Protein AF-A0A524QTH3-F1 (afdb_monomer_lite)

Sequence (98 aa):
TYHGNFTAYCDERNERRRLQLKHYLQQQEEIENIQDFIRRNLAGQKTKQ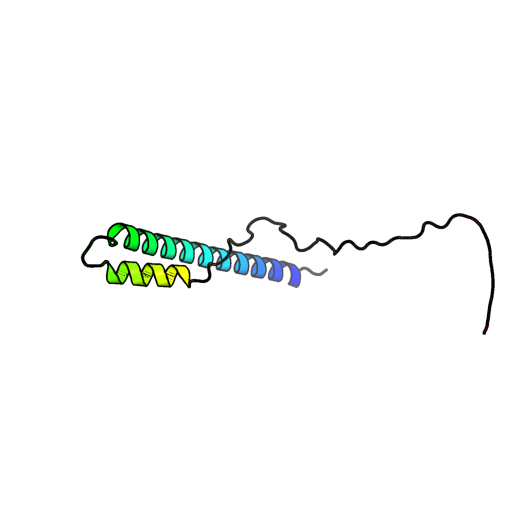AQSKRLALSKLERLGKPDIGGQARSDQPASITTRLPVDSQSGQSLVWLW

Foldseek 3Di:
DPDPPVVVVVVVVVVVLVVLQVVLVVVVVVLVVLVVVLVVPCPHPCVVVSVVSVVVVVPDDHRDNRDPDPDDDPDPPPPPPPPPPDDDDDDDDDDDDD

Radius of gyration: 28.6 Å; chains: 1; bounding box: 43×63×71 Å

pLDDT: mean 78.2, std 20.22, range [38.31, 98.06]

Secondary structure (DSSP, 8-state):
---HHHHHHHHHHHHHHHHHHHHHHHHHHHHHHHHHHHHHHTTSTTHHHHHHHHHHHHHPPPPPPP--SS-SSS------------------------

Structure (mmCIF, N/CA/C/O backbone):
data_AF-A0A524QTH3-F1
#
_entry.id   AF-A0A524QTH3-F1
#
loop_
_atom_site.group_PDB
_atom_site.id
_atom_site.type_symbol
_atom_site.label_atom_id
_atom_site.label_alt_id
_atom_site.label_comp_id
_atom_site.label_asym_id
_atom_site.label_entity_id
_atom_site.label_seq_id
_atom_site.pdbx_PDB_ins_code
_atom_site.Cartn_x
_atom_site.Cartn_y
_atom_site.Cartn_z
_atom_site.occupancy
_atom_site.B_iso_or_equiv
_atom_site.auth_seq_id
_atom_site.auth_comp_id
_atom_site.auth_asym_id
_atom_site.auth_atom_id
_atom_site.pdbx_PDB_model_num
ATOM 1 N N . THR A 1 1 ? 27.665 -0.647 -38.107 1.00 49.50 1 THR A N 1
ATOM 2 C CA . THR A 1 1 ? 26.339 -1.222 -37.792 1.00 49.50 1 THR A CA 1
ATOM 3 C C . THR A 1 1 ? 26.210 -1.326 -36.283 1.00 49.50 1 THR A C 1
ATOM 5 O O . THR A 1 1 ? 26.960 -2.074 -35.673 1.00 49.50 1 THR A O 1
ATOM 8 N N . TYR A 1 2 ? 25.359 -0.511 -35.656 1.00 51.59 2 TYR A N 1
ATOM 9 C CA . TYR A 1 2 ? 25.174 -0.479 -34.197 1.00 51.59 2 TYR A CA 1
ATOM 10 C C . TYR A 1 2 ? 24.152 -1.550 -33.781 1.00 51.59 2 TYR A C 1
ATOM 12 O O . TYR A 1 2 ? 22.966 -1.261 -33.686 1.00 51.59 2 TYR A O 1
ATOM 20 N N . HIS A 1 3 ? 24.577 -2.803 -33.603 1.00 58.72 3 HIS A N 1
ATOM 21 C CA . HIS A 1 3 ? 23.661 -3.902 -33.239 1.00 58.72 3 HIS A CA 1
ATOM 22 C C . HIS A 1 3 ? 23.756 -4.347 -31.769 1.00 58.72 3 HIS A C 1
ATOM 24 O O . HIS A 1 3 ? 22.807 -4.931 -31.266 1.00 58.72 3 HIS A O 1
ATOM 30 N N . GLY A 1 4 ? 24.849 -4.040 -31.057 1.00 65.25 4 GLY A N 1
ATOM 31 C CA . GLY A 1 4 ? 25.054 -4.519 -29.679 1.00 65.25 4 GLY A CA 1
ATOM 32 C C . GLY A 1 4 ? 24.470 -3.630 -28.574 1.00 65.25 4 GLY A C 1
ATOM 33 O O . GLY A 1 4 ? 23.964 -4.138 -27.583 1.00 65.25 4 GLY A O 1
ATOM 34 N N . ASN A 1 5 ? 24.513 -2.302 -28.731 1.00 67.62 5 ASN A N 1
ATOM 35 C CA . ASN A 1 5 ? 24.107 -1.384 -27.655 1.00 67.62 5 ASN A CA 1
ATOM 36 C C . ASN A 1 5 ? 22.587 -1.140 -27.611 1.00 67.62 5 ASN A C 1
ATOM 38 O O . ASN A 1 5 ? 22.007 -0.910 -26.555 1.00 67.62 5 ASN A O 1
ATOM 42 N N . PHE A 1 6 ? 21.924 -1.193 -28.769 1.00 76.00 6 PHE A N 1
ATOM 43 C CA . PHE A 1 6 ? 20.494 -0.899 -28.867 1.00 76.00 6 PHE A CA 1
ATOM 44 C C . PHE A 1 6 ? 19.615 -2.028 -28.311 1.00 76.00 6 PHE A C 1
ATOM 46 O O . PHE A 1 6 ? 18.609 -1.759 -27.656 1.00 76.00 6 PHE A O 1
ATOM 53 N N . THR A 1 7 ? 20.003 -3.284 -28.534 1.00 83.06 7 THR A N 1
ATOM 54 C CA . THR A 1 7 ? 19.300 -4.466 -28.012 1.00 83.06 7 THR A CA 1
ATOM 55 C C . THR A 1 7 ? 19.402 -4.538 -26.491 1.00 83.06 7 THR A C 1
ATOM 57 O O . THR A 1 7 ? 18.373 -4.591 -25.824 1.00 83.06 7 THR A O 1
ATOM 60 N N . ALA A 1 8 ? 20.610 -4.390 -25.938 1.00 83.69 8 ALA A N 1
ATOM 61 C CA . ALA A 1 8 ? 20.834 -4.344 -24.492 1.00 83.69 8 ALA A CA 1
ATOM 62 C C . ALA A 1 8 ? 20.024 -3.228 -23.805 1.00 83.69 8 ALA A C 1
ATOM 64 O O . ALA A 1 8 ? 19.399 -3.453 -22.770 1.00 83.69 8 ALA A O 1
ATOM 65 N N . TYR A 1 9 ? 19.963 -2.039 -24.416 1.00 84.38 9 TYR A N 1
ATOM 66 C CA . TYR A 1 9 ? 19.129 -0.940 -23.927 1.00 84.38 9 TYR A CA 1
ATOM 67 C C . TYR A 1 9 ? 17.631 -1.292 -23.919 1.00 84.38 9 TYR A C 1
ATOM 69 O O . TYR A 1 9 ? 16.907 -0.951 -22.979 1.00 84.38 9 TYR A O 1
ATOM 77 N N . CYS A 1 10 ? 17.146 -1.970 -24.962 1.00 87.44 10 CYS A N 1
ATOM 78 C CA . CYS A 1 10 ? 15.751 -2.396 -25.046 1.00 87.44 10 CYS A CA 1
ATOM 79 C C . CYS A 1 10 ? 15.404 -3.411 -23.947 1.00 87.44 10 CYS A C 1
ATOM 81 O O . CYS A 1 10 ? 14.351 -3.280 -23.316 1.00 87.44 10 CYS A O 1
ATOM 83 N N . ASP A 1 11 ? 16.300 -4.358 -23.675 1.00 88.00 11 ASP A N 1
ATOM 84 C CA . ASP A 1 11 ? 16.132 -5.357 -22.619 1.00 88.00 11 ASP A CA 1
ATOM 85 C C . ASP A 1 11 ? 16.124 -4.715 -21.227 1.00 88.00 11 ASP A C 1
ATOM 87 O O . ASP A 1 11 ? 15.204 -4.956 -20.441 1.00 88.00 11 ASP A O 1
ATOM 91 N N . GLU A 1 12 ? 17.065 -3.811 -20.941 1.00 89.00 12 GLU A N 1
ATOM 92 C CA . GLU A 1 12 ? 17.104 -3.075 -19.671 1.00 89.00 12 GLU A CA 1
ATOM 93 C C . GLU A 1 12 ? 15.831 -2.237 -19.465 1.00 89.00 12 GLU A C 1
ATOM 95 O O . GLU A 1 12 ? 15.243 -2.206 -18.378 1.00 89.00 12 GLU A O 1
ATOM 100 N N . ARG A 1 13 ? 15.347 -1.578 -20.526 1.00 87.88 13 ARG A N 1
ATOM 101 C CA . ARG A 1 13 ? 14.105 -0.798 -20.482 1.00 87.88 13 ARG A CA 1
ATOM 102 C C . ARG A 1 13 ? 12.894 -1.686 -20.194 1.00 87.88 13 ARG A C 1
ATOM 104 O O . ARG A 1 13 ? 12.012 -1.278 -19.434 1.00 87.88 13 ARG A O 1
ATOM 111 N N . ASN A 1 14 ? 12.831 -2.873 -20.794 1.00 89.38 14 ASN A N 1
ATOM 112 C CA . ASN A 1 14 ? 11.760 -3.837 -20.551 1.00 89.38 14 ASN A CA 1
ATOM 113 C C . ASN A 1 14 ? 11.790 -4.348 -19.106 1.00 89.38 14 ASN A C 1
ATOM 115 O O . ASN A 1 14 ? 10.748 -4.370 -18.448 1.00 89.38 14 ASN A O 1
ATOM 119 N N . GLU A 1 15 ? 12.974 -4.671 -18.588 1.00 91.19 15 GLU A N 1
ATOM 120 C CA . GLU A 1 15 ? 13.149 -5.116 -17.206 1.00 91.19 15 GLU A CA 1
ATOM 121 C C . GLU A 1 15 ? 12.741 -4.027 -16.208 1.00 91.19 15 GLU A C 1
ATOM 123 O O . GLU A 1 15 ? 11.979 -4.283 -15.273 1.00 91.19 15 GLU A O 1
ATOM 128 N N . ARG A 1 16 ? 13.134 -2.773 -16.458 1.00 91.12 16 ARG A N 1
ATOM 129 C CA . ARG A 1 16 ? 12.717 -1.630 -15.636 1.00 91.12 16 ARG A CA 1
ATOM 130 C C . ARG A 1 16 ? 11.195 -1.483 -15.593 1.00 91.12 16 ARG A C 1
ATOM 132 O O . ARG A 1 16 ? 10.635 -1.313 -14.511 1.00 91.12 16 ARG A O 1
ATOM 139 N N . ARG A 1 17 ? 10.514 -1.592 -16.742 1.00 90.12 17 ARG A N 1
ATOM 140 C CA . ARG A 1 17 ? 9.039 -1.549 -16.799 1.00 90.12 17 ARG A CA 1
ATOM 141 C C . ARG A 1 17 ? 8.409 -2.709 -16.031 1.00 90.12 17 ARG A C 1
ATOM 143 O O . ARG A 1 17 ? 7.440 -2.503 -15.301 1.00 90.12 17 ARG A O 1
ATOM 150 N N . ARG A 1 18 ? 8.968 -3.915 -16.155 1.00 90.81 18 ARG A N 1
ATOM 151 C CA . ARG A 1 18 ? 8.493 -5.108 -15.442 1.00 90.81 18 ARG A CA 1
ATOM 152 C C . ARG A 1 18 ? 8.586 -4.930 -13.927 1.00 90.81 18 ARG A C 1
ATOM 154 O O . AR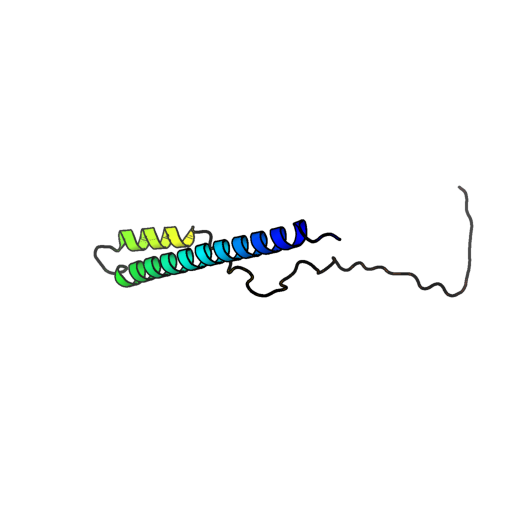G A 1 18 ? 7.622 -5.220 -13.219 1.00 90.81 18 ARG A O 1
ATOM 161 N N . LEU A 1 19 ? 9.713 -4.420 -13.433 1.00 93.31 19 LEU A N 1
ATOM 162 C CA . LEU A 1 19 ? 9.911 -4.147 -12.009 1.00 93.31 19 LEU A CA 1
ATOM 163 C C . LEU A 1 19 ? 8.954 -3.064 -11.503 1.00 93.31 19 LEU A C 1
ATOM 165 O O . LEU A 1 19 ? 8.303 -3.261 -10.480 1.00 93.31 19 LEU A O 1
ATOM 169 N N . GLN A 1 20 ? 8.797 -1.962 -12.241 1.00 92.62 20 GLN A N 1
ATOM 170 C CA . GLN A 1 20 ? 7.841 -0.903 -11.895 1.00 92.62 20 GLN A CA 1
ATOM 171 C C . GLN A 1 20 ? 6.407 -1.436 -11.792 1.00 92.62 20 GLN A C 1
ATOM 173 O O . GLN A 1 20 ? 5.707 -1.136 -10.826 1.00 92.62 20 GLN A O 1
ATOM 178 N N . LEU A 1 21 ? 5.984 -2.277 -12.741 1.00 92.31 21 LEU A N 1
ATOM 179 C CA . LEU A 1 21 ? 4.672 -2.921 -12.705 1.00 92.31 21 LEU A CA 1
ATOM 180 C C . LEU A 1 21 ? 4.516 -3.853 -11.511 1.00 92.31 21 LEU A C 1
ATOM 182 O O . LEU A 1 21 ? 3.490 -3.805 -10.838 1.00 92.31 21 LEU A O 1
ATOM 186 N N . LYS A 1 22 ? 5.538 -4.654 -11.209 1.00 94.25 22 LYS A N 1
ATOM 187 C CA . LYS A 1 22 ? 5.527 -5.527 -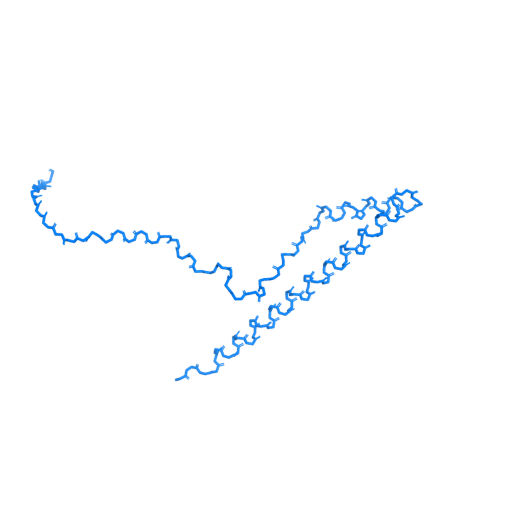10.036 1.00 94.25 22 LYS A CA 1
ATOM 188 C C . LYS A 1 22 ? 5.335 -4.722 -8.748 1.00 94.25 22 LYS A C 1
ATOM 190 O O . LYS A 1 22 ? 4.451 -5.051 -7.964 1.00 94.25 22 LYS A O 1
ATOM 195 N N . HIS A 1 23 ? 6.114 -3.661 -8.549 1.00 94.12 23 HIS A N 1
ATOM 196 C CA . HIS A 1 23 ? 6.007 -2.814 -7.359 1.00 94.12 23 HIS A CA 1
ATOM 197 C C . HIS A 1 23 ? 4.655 -2.107 -7.266 1.00 94.12 23 HIS A C 1
ATOM 199 O O . HIS A 1 23 ? 4.071 -2.047 -6.186 1.00 94.12 23 HIS A O 1
ATOM 205 N N . TYR A 1 24 ? 4.131 -1.621 -8.394 1.00 95.25 24 TYR A N 1
ATOM 206 C CA . TYR A 1 24 ? 2.802 -1.024 -8.450 1.00 95.25 24 TYR A CA 1
ATOM 207 C C . TYR A 1 24 ? 1.718 -2.014 -8.004 1.00 95.25 24 TYR A C 1
ATOM 209 O O . TYR A 1 24 ? 0.931 -1.693 -7.118 1.00 95.25 24 TYR A O 1
ATOM 217 N N . LEU A 1 25 ? 1.700 -3.225 -8.572 1.00 95.06 25 LEU A N 1
ATOM 218 C CA . LEU A 1 25 ? 0.703 -4.247 -8.237 1.00 95.06 25 LEU A CA 1
ATOM 219 C C . LEU A 1 25 ? 0.782 -4.664 -6.766 1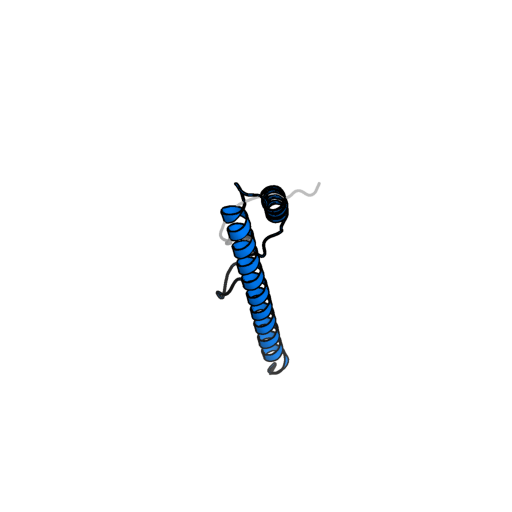.00 95.06 25 LEU A C 1
ATOM 221 O O . LEU A 1 25 ? -0.243 -4.711 -6.094 1.00 95.06 25 LEU A O 1
ATOM 225 N N . GLN A 1 26 ? 1.994 -4.880 -6.250 1.00 96.62 26 GLN A N 1
ATOM 226 C CA . GLN A 1 26 ? 2.212 -5.191 -4.835 1.00 96.62 26 GLN A CA 1
ATOM 227 C C . GLN A 1 26 ? 1.687 -4.082 -3.918 1.00 96.62 26 GLN A C 1
ATOM 229 O O . GLN A 1 26 ? 1.066 -4.359 -2.894 1.00 96.62 26 GLN A O 1
ATOM 234 N N . GLN A 1 27 ? 1.910 -2.817 -4.284 1.00 96.69 27 GLN A N 1
ATOM 235 C CA . GLN A 1 27 ? 1.399 -1.701 -3.497 1.00 96.69 27 GLN A CA 1
ATOM 236 C C . GLN A 1 27 ? -0.135 -1.642 -3.533 1.00 96.69 27 GLN A C 1
ATOM 238 O O . GLN A 1 27 ? -0.746 -1.367 -2.503 1.00 96.69 27 GLN A O 1
ATOM 243 N N . GLN A 1 28 ? -0.766 -1.900 -4.684 1.00 96.62 28 GLN A N 1
ATOM 244 C CA . GLN A 1 28 ? -2.230 -1.928 -4.785 1.00 96.62 28 GLN A CA 1
ATOM 245 C C . GLN A 1 28 ? -2.841 -3.030 -3.914 1.00 96.62 28 GLN A C 1
ATOM 247 O O . GLN A 1 28 ? -3.774 -2.747 -3.166 1.00 96.62 28 GLN A O 1
ATOM 252 N N . GLU A 1 29 ? -2.279 -4.239 -3.956 1.00 97.62 29 GLU A N 1
ATOM 253 C CA . GLU A 1 29 ? -2.727 -5.369 -3.134 1.00 97.62 29 GLU A CA 1
ATOM 254 C C . GLU A 1 29 ? -2.621 -5.053 -1.634 1.00 97.62 29 GLU A C 1
ATOM 256 O O . GLU A 1 29 ? -3.570 -5.255 -0.876 1.00 97.62 29 GLU A O 1
ATOM 261 N N . GLU A 1 30 ? -1.501 -4.476 -1.189 1.00 96.94 30 GLU A N 1
ATOM 262 C CA . GLU A 1 30 ? -1.337 -4.083 0.214 1.00 96.94 30 GLU A CA 1
ATOM 263 C C . GLU A 1 30 ? -2.335 -2.990 0.623 1.00 96.94 30 GLU A C 1
ATOM 265 O O . GLU A 1 30 ? -2.935 -3.048 1.700 1.00 96.94 30 GLU A O 1
ATOM 270 N N . ILE A 1 31 ? -2.561 -1.998 -0.244 1.00 97.00 31 ILE A N 1
ATOM 271 C CA . ILE A 1 31 ? -3.560 -0.953 0.001 1.00 97.00 31 ILE A CA 1
ATOM 272 C C . ILE A 1 31 ? -4.953 -1.573 0.152 1.00 97.00 31 ILE A C 1
ATOM 274 O O . ILE A 1 31 ? -5.674 -1.198 1.079 1.00 97.00 31 ILE A O 1
ATOM 278 N N . GLU A 1 32 ? -5.332 -2.505 -0.720 1.00 97.69 32 GLU A N 1
ATOM 279 C CA . GLU A 1 32 ? -6.621 -3.199 -0.670 1.00 97.69 32 GLU A CA 1
ATOM 280 C C . GLU A 1 32 ? -6.774 -4.005 0.627 1.00 97.69 32 GLU A C 1
ATOM 282 O O . GLU A 1 32 ? -7.747 -3.819 1.362 1.00 97.69 32 GLU A O 1
ATOM 287 N N . ASN A 1 33 ? -5.758 -4.787 0.997 1.00 97.88 33 ASN A N 1
ATOM 288 C CA . ASN A 1 33 ? -5.734 -5.545 2.249 1.00 97.88 33 ASN A CA 1
ATOM 289 C C . ASN A 1 33 ? -5.909 -4.642 3.480 1.00 97.88 33 ASN A C 1
ATOM 291 O O . ASN A 1 33 ? -6.677 -4.952 4.402 1.00 97.88 33 ASN A O 1
ATOM 295 N N . ILE A 1 34 ? -5.227 -3.492 3.501 1.00 97.75 34 ILE A N 1
ATOM 296 C CA . ILE A 1 34 ? -5.363 -2.507 4.575 1.00 97.75 34 ILE A CA 1
ATOM 297 C C . ILE A 1 34 ? -6.769 -1.895 4.579 1.00 97.75 34 ILE A C 1
ATOM 299 O O . ILE A 1 34 ? -7.365 -1.755 5.651 1.00 97.75 34 ILE A O 1
ATOM 303 N N . GLN A 1 35 ? -7.322 -1.535 3.420 1.00 97.25 35 GLN A N 1
ATOM 304 C CA . GLN A 1 35 ? -8.677 -0.985 3.317 1.00 97.25 35 GLN A CA 1
ATOM 305 C C . GLN A 1 35 ? -9.727 -1.979 3.812 1.00 97.25 35 GLN A C 1
ATOM 307 O O . GLN A 1 35 ? -10.620 -1.605 4.577 1.00 97.25 35 GLN A O 1
ATOM 312 N N . ASP A 1 36 ? -9.588 -3.250 3.456 1.00 98.06 36 ASP A N 1
ATOM 313 C CA . ASP A 1 36 ? -10.469 -4.311 3.919 1.00 98.06 36 ASP A CA 1
ATOM 314 C C . ASP A 1 36 ? -10.348 -4.545 5.422 1.00 98.06 36 ASP A C 1
ATOM 316 O O . ASP A 1 36 ? -11.352 -4.789 6.100 1.00 98.06 36 ASP A O 1
ATOM 320 N N . PHE A 1 37 ? -9.135 -4.456 5.971 1.00 97.62 37 PHE A N 1
ATOM 321 C CA . PHE A 1 37 ? -8.939 -4.488 7.415 1.00 97.62 37 PHE A CA 1
ATOM 322 C C . PHE A 1 37 ? -9.668 -3.321 8.086 1.00 97.62 37 PHE A C 1
ATOM 324 O O . PHE A 1 37 ? -10.369 -3.528 9.076 1.00 97.62 37 PHE A O 1
ATOM 331 N N . ILE A 1 38 ? -9.542 -2.106 7.549 1.00 96.94 38 ILE A N 1
ATOM 332 C CA . ILE A 1 38 ? -10.214 -0.916 8.079 1.00 96.94 38 ILE A CA 1
ATOM 333 C C . ILE A 1 38 ? -11.733 -1.108 8.051 1.00 96.94 38 ILE A C 1
ATOM 335 O O . ILE A 1 38 ? -12.378 -0.935 9.084 1.00 96.94 38 ILE A O 1
ATOM 339 N N . ARG A 1 39 ? -12.294 -1.534 6.910 1.00 96.69 39 ARG A N 1
ATOM 340 C CA . ARG A 1 39 ? -13.739 -1.756 6.724 1.00 96.69 39 ARG A CA 1
ATOM 341 C C . ARG A 1 39 ? -14.296 -2.743 7.748 1.00 96.69 39 ARG A C 1
ATOM 343 O O . ARG A 1 39 ? -15.320 -2.472 8.364 1.00 96.69 39 ARG A O 1
ATOM 350 N N . ARG A 1 40 ? -13.587 -3.854 7.975 1.00 96.31 40 ARG A N 1
ATOM 351 C CA . ARG A 1 40 ? -13.993 -4.910 8.917 1.00 96.31 40 ARG A CA 1
ATOM 352 C C . ARG A 1 40 ? -13.865 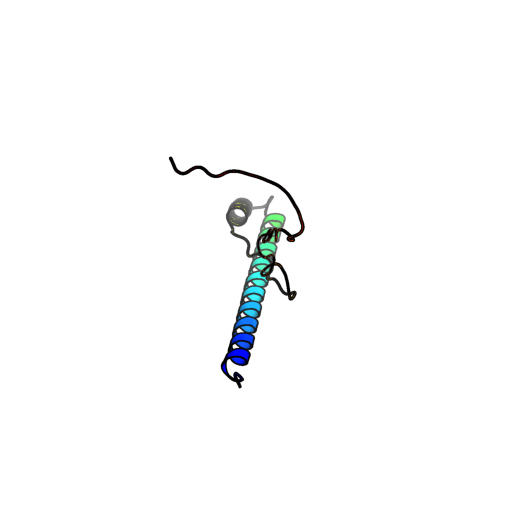-4.509 10.389 1.00 96.31 40 ARG A C 1
ATOM 354 O O . ARG A 1 40 ? -14.584 -5.045 11.223 1.00 96.31 40 ARG A O 1
ATOM 361 N N . ASN A 1 41 ? -12.947 -3.602 10.728 1.00 96.44 41 ASN A N 1
ATOM 362 C CA . ASN A 1 41 ? -12.553 -3.344 12.119 1.00 96.44 41 ASN A CA 1
ATOM 363 C C . ASN A 1 41 ? -12.908 -1.939 12.636 1.00 96.44 41 ASN A C 1
ATOM 365 O O . ASN A 1 41 ? -12.544 -1.608 13.763 1.00 96.44 41 ASN A O 1
ATOM 369 N N . LEU A 1 42 ? -13.612 -1.121 11.849 1.00 91.44 42 LEU A N 1
ATOM 370 C CA . LEU A 1 42 ? -13.998 0.254 12.199 1.00 91.44 42 LEU A CA 1
ATOM 371 C C . LEU A 1 42 ? -14.971 0.366 13.386 1.00 91.44 42 LEU A C 1
ATOM 373 O O . LEU A 1 42 ? -14.980 1.399 14.045 1.00 91.44 42 LEU A O 1
ATOM 377 N N . ALA A 1 43 ? -15.768 -0.673 13.649 1.00 91.88 43 ALA A N 1
ATOM 378 C CA . ALA A 1 43 ? -16.764 -0.714 14.728 1.00 91.88 43 ALA A CA 1
ATOM 379 C C . ALA A 1 43 ? -16.497 -1.847 15.740 1.00 91.88 43 ALA A C 1
ATOM 381 O O . ALA A 1 43 ? -17.414 -2.347 16.384 1.00 91.88 43 ALA A O 1
ATOM 382 N N . GLY A 1 44 ? -15.242 -2.297 15.851 1.00 92.50 44 GLY A N 1
ATOM 383 C CA . GLY A 1 44 ? -14.863 -3.434 16.695 1.00 92.50 44 GLY A CA 1
ATOM 384 C C . GLY A 1 44 ? -13.732 -3.122 17.671 1.00 92.50 44 GLY A C 1
ATOM 385 O O . GLY A 1 44 ? -13.254 -1.994 17.785 1.00 92.50 44 GLY A O 1
ATOM 386 N N . GLN A 1 45 ? -13.216 -4.156 18.334 1.00 95.44 45 GLN A N 1
ATOM 387 C CA . GLN A 1 45 ? -12.120 -3.996 19.300 1.00 95.44 45 GLN A CA 1
ATOM 388 C C . GLN A 1 45 ? -10.828 -3.445 18.675 1.00 95.44 45 GLN A C 1
ATOM 390 O O . GLN A 1 45 ? -10.020 -2.800 19.339 1.00 95.44 45 GLN A O 1
ATOM 395 N N . LYS A 1 46 ? -10.642 -3.640 17.364 1.00 97.19 46 LYS A N 1
ATOM 396 C CA . LYS A 1 46 ? -9.470 -3.168 16.613 1.00 97.19 46 LYS A CA 1
ATOM 397 C C . LYS A 1 46 ? -9.655 -1.774 15.988 1.00 97.19 46 LYS A C 1
ATOM 399 O O . LYS A 1 46 ? -8.857 -1.387 15.135 1.00 97.19 46 LYS A O 1
ATOM 404 N N . THR A 1 47 ? -10.631 -0.983 16.446 1.00 97.38 47 THR A N 1
ATOM 405 C CA . THR A 1 47 ? -10.929 0.359 15.900 1.00 97.38 47 THR A CA 1
ATOM 406 C C . THR A 1 47 ? -9.716 1.293 15.915 1.00 97.38 47 THR A C 1
ATOM 408 O O . THR A 1 47 ? -9.427 1.939 14.910 1.00 97.38 47 THR A O 1
ATOM 411 N N . LYS A 1 48 ? -8.930 1.319 17.003 1.00 97.38 48 LYS A N 1
ATOM 412 C CA . LYS A 1 48 ? -7.707 2.146 17.081 1.00 97.38 48 LYS A CA 1
ATOM 413 C C . LYS A 1 48 ? -6.677 1.768 16.006 1.00 97.38 48 LYS A C 1
ATOM 415 O O . LYS A 1 48 ? -6.068 2.643 15.394 1.00 97.38 48 LYS A O 1
ATOM 420 N N . GLN A 1 49 ? -6.519 0.471 15.729 1.00 97.50 49 GLN A N 1
ATOM 421 C CA . GLN A 1 49 ? -5.618 -0.008 14.675 1.00 97.50 49 GLN A CA 1
ATOM 422 C C . GLN A 1 49 ? -6.144 0.362 13.284 1.00 97.50 49 GLN A C 1
ATOM 424 O O . GLN A 1 49 ? -5.371 0.805 12.439 1.00 97.50 49 GLN A O 1
ATOM 429 N N . ALA A 1 50 ? -7.454 0.235 13.051 1.00 97.44 50 ALA A N 1
ATOM 430 C CA . ALA A 1 50 ? -8.084 0.658 11.801 1.00 97.44 50 ALA A CA 1
ATOM 431 C C . ALA A 1 50 ? -7.906 2.169 11.556 1.00 97.44 50 ALA A C 1
ATOM 433 O O . ALA A 1 50 ? -7.537 2.580 10.459 1.00 97.44 50 ALA A O 1
ATOM 434 N N . GLN A 1 51 ? -8.082 3.003 12.584 1.00 96.81 51 GLN A N 1
ATOM 435 C CA . GLN A 1 51 ? -7.851 4.448 12.489 1.00 96.81 51 GLN A CA 1
ATOM 436 C C . GLN A 1 51 ? -6.383 4.787 12.190 1.00 96.81 51 GLN A C 1
ATOM 438 O O . GLN A 1 51 ? -6.118 5.616 11.319 1.00 96.81 51 GLN A O 1
ATOM 443 N N . SER A 1 52 ? -5.434 4.119 12.855 1.00 97.94 52 SER A N 1
ATOM 444 C CA . SER A 1 52 ? -3.998 4.279 12.582 1.00 97.94 52 SER A CA 1
ATOM 445 C C . SER A 1 52 ? -3.647 3.895 11.141 1.00 97.94 52 SER A C 1
ATOM 447 O O . SER A 1 52 ? -3.004 4.669 10.433 1.00 97.94 52 SER A O 1
ATOM 449 N N . LYS A 1 53 ? -4.150 2.754 10.656 1.00 97.50 53 LYS A N 1
ATOM 450 C CA . LYS A 1 53 ? -3.976 2.315 9.265 1.00 97.50 53 LYS A CA 1
ATOM 451 C C . LYS A 1 53 ? -4.599 3.286 8.259 1.00 97.50 53 LYS A C 1
ATOM 453 O O . LYS A 1 53 ? -3.994 3.561 7.228 1.00 97.50 53 LYS A O 1
ATOM 458 N N . ARG A 1 54 ? -5.764 3.866 8.571 1.00 97.06 54 ARG A N 1
ATOM 459 C CA . ARG A 1 54 ? -6.392 4.909 7.743 1.00 97.06 54 ARG A CA 1
ATOM 460 C C . ARG A 1 54 ? -5.493 6.143 7.616 1.00 97.06 54 ARG A C 1
ATOM 462 O O . ARG A 1 54 ? -5.356 6.676 6.521 1.00 97.06 54 ARG A O 1
ATOM 469 N N . LEU A 1 55 ? -4.854 6.559 8.712 1.00 97.12 55 LEU A N 1
ATOM 470 C CA . LEU A 1 55 ? -3.886 7.660 8.705 1.00 97.12 55 LEU A CA 1
ATOM 471 C C . LEU A 1 55 ? -2.598 7.297 7.949 1.00 97.12 55 LEU A C 1
ATOM 473 O O . LEU A 1 55 ? -2.016 8.147 7.282 1.00 97.12 55 LEU A O 1
ATOM 477 N N . ALA A 1 56 ? -2.146 6.046 8.032 1.00 96.19 56 ALA A N 1
ATOM 478 C CA . ALA A 1 56 ? -1.010 5.578 7.242 1.00 96.19 56 ALA A CA 1
ATOM 479 C C . ALA A 1 56 ? -1.316 5.659 5.735 1.00 96.19 56 ALA A C 1
ATOM 481 O O . ALA A 1 56 ? -0.521 6.217 4.985 1.00 96.19 56 ALA A O 1
ATOM 482 N N . LEU A 1 57 ? -2.505 5.214 5.302 1.00 96.00 57 LEU A N 1
ATOM 483 C CA . LEU A 1 57 ? -2.938 5.311 3.902 1.00 96.00 57 LEU A CA 1
ATOM 484 C C . LEU A 1 57 ? -3.081 6.753 3.400 1.00 96.00 57 LEU A C 1
ATOM 486 O O . LEU A 1 57 ? -2.863 6.992 2.215 1.00 96.00 57 LEU A O 1
ATOM 490 N N . SER A 1 58 ? -3.447 7.709 4.261 1.00 94.25 58 SER A N 1
ATOM 491 C CA . SER A 1 58 ? -3.539 9.120 3.858 1.00 94.25 58 SER A CA 1
ATOM 492 C C . SER A 1 58 ? -2.173 9.786 3.685 1.00 94.25 58 SER A C 1
ATOM 494 O O . SER A 1 58 ? -2.086 10.816 3.029 1.00 94.25 58 SER A O 1
ATOM 496 N N . LYS A 1 59 ? -1.123 9.228 4.298 1.00 95.56 59 LYS A N 1
ATOM 497 C CA . LYS A 1 59 ? 0.262 9.714 4.197 1.00 95.56 59 LYS A CA 1
ATOM 498 C C . LYS A 1 59 ? 1.083 8.969 3.142 1.00 95.56 59 LYS A C 1
ATOM 500 O O . LYS A 1 59 ? 2.197 9.383 2.847 1.00 95.56 59 LYS A O 1
ATOM 505 N N . LEU A 1 60 ? 0.565 7.857 2.622 1.00 93.19 60 LEU A N 1
ATOM 506 C CA . LEU A 1 60 ? 1.272 7.005 1.677 1.00 93.19 60 LEU A CA 1
ATOM 507 C C . LEU A 1 60 ? 1.361 7.671 0.298 1.00 93.19 60 LEU A C 1
ATOM 509 O O . LEU A 1 60 ? 0.336 8.008 -0.299 1.00 93.19 60 LEU A O 1
ATOM 513 N N . GLU A 1 61 ? 2.575 7.774 -0.239 1.00 91.00 61 GLU A N 1
ATOM 514 C CA . GLU A 1 61 ? 2.799 8.123 -1.641 1.00 91.00 61 GLU A CA 1
ATOM 515 C C . GLU A 1 61 ? 2.476 6.915 -2.532 1.00 91.00 61 GLU A C 1
ATOM 517 O O . GLU A 1 61 ? 3.086 5.844 -2.434 1.00 91.00 61 GLU A O 1
ATOM 522 N N . ARG A 1 62 ? 1.458 7.063 -3.381 1.00 91.38 62 ARG A N 1
ATOM 523 C CA . ARG A 1 62 ? 1.003 5.990 -4.268 1.00 91.38 62 ARG A CA 1
ATOM 524 C C . ARG A 1 62 ? 1.835 5.992 -5.540 1.00 91.38 62 ARG A C 1
ATOM 526 O O . ARG A 1 62 ? 1.941 7.017 -6.208 1.00 91.38 62 ARG A O 1
ATOM 533 N N . LEU A 1 63 ? 2.359 4.828 -5.901 1.00 87.12 63 LEU A N 1
ATOM 534 C CA . LEU A 1 63 ? 3.021 4.616 -7.174 1.00 87.12 63 LEU A CA 1
ATOM 535 C C . LEU A 1 63 ? 2.004 4.832 -8.297 1.00 87.12 63 LEU A C 1
ATOM 537 O O . LEU A 1 63 ? 0.900 4.281 -8.279 1.00 87.12 63 LEU A O 1
ATOM 541 N N . GLY A 1 64 ? 2.384 5.647 -9.279 1.00 85.75 64 GLY A N 1
ATOM 542 C CA . GLY A 1 64 ? 1.617 5.792 -10.508 1.00 85.75 64 GLY A CA 1
ATOM 543 C C . GLY A 1 64 ? 1.556 4.463 -11.257 1.00 85.75 64 GLY A C 1
ATOM 544 O O . GLY A 1 64 ? 2.501 3.673 -11.222 1.00 85.75 64 GLY A O 1
ATOM 545 N N . LYS A 1 65 ? 0.442 4.218 -11.952 1.00 84.44 65 LYS A N 1
ATOM 546 C CA . LYS A 1 65 ? 0.349 3.082 -12.871 1.00 84.44 65 LYS A CA 1
ATOM 547 C C . LYS A 1 65 ? 1.459 3.241 -13.920 1.00 84.44 65 LYS A C 1
ATOM 549 O O . LYS A 1 65 ? 1.514 4.304 -14.542 1.00 84.44 65 LYS A O 1
ATOM 554 N N . PRO A 1 66 ? 2.351 2.250 -14.101 1.00 80.75 66 PRO A N 1
ATOM 555 C CA . PRO A 1 66 ? 3.421 2.373 -15.081 1.00 80.75 66 PRO A CA 1
ATOM 556 C C . PRO A 1 66 ? 2.819 2.495 -16.477 1.00 80.75 66 PRO A C 1
ATOM 558 O O . PRO A 1 66 ? 1.791 1.881 -16.770 1.00 80.75 66 PRO A O 1
ATOM 561 N N . ASP A 1 67 ? 3.461 3.285 -17.333 1.00 78.12 67 ASP A N 1
ATOM 562 C CA . ASP A 1 67 ? 3.044 3.415 -18.722 1.00 78.12 67 ASP A CA 1
ATOM 563 C C . ASP A 1 67 ? 3.394 2.123 -19.473 1.00 78.12 67 ASP A C 1
ATOM 565 O O . ASP A 1 67 ? 4.556 1.827 -19.764 1.00 78.12 67 ASP A O 1
ATOM 569 N N . ILE A 1 68 ? 2.373 1.290 -19.676 1.00 66.19 68 ILE A N 1
ATOM 570 C CA . ILE A 1 68 ? 2.482 -0.023 -20.325 1.00 66.19 68 ILE A CA 1
ATOM 571 C C . ILE A 1 68 ? 2.238 0.099 -21.838 1.00 66.19 68 ILE A C 1
ATOM 573 O O . ILE A 1 68 ? 2.548 -0.826 -22.587 1.00 66.19 68 ILE A O 1
ATOM 577 N N . GLY A 1 69 ? 1.694 1.234 -22.294 1.00 57.28 69 GLY A N 1
ATOM 578 C CA . GLY A 1 69 ? 1.481 1.539 -23.702 1.00 57.28 69 GLY A CA 1
ATOM 579 C C . GLY A 1 69 ? 2.677 2.299 -24.258 1.00 57.28 69 GLY A C 1
ATOM 580 O O . GLY A 1 69 ? 3.176 3.236 -23.646 1.00 57.28 69 GLY A O 1
ATOM 581 N N . GLY A 1 70 ? 3.168 1.913 -25.433 1.00 60.34 70 GLY A N 1
ATOM 582 C CA . GLY A 1 70 ? 4.069 2.795 -26.163 1.00 60.34 70 GLY A CA 1
ATOM 583 C C . GLY A 1 70 ? 3.382 4.146 -26.377 1.00 60.34 70 GLY A C 1
ATOM 584 O O . GLY A 1 70 ? 2.290 4.175 -26.931 1.00 60.34 70 GLY A O 1
ATOM 585 N N . GLN A 1 71 ? 4.057 5.230 -25.983 1.00 55.69 71 GLN A N 1
ATOM 586 C CA . GLN A 1 71 ? 3.687 6.633 -26.216 1.00 55.69 71 GLN A CA 1
ATOM 587 C C . GLN A 1 71 ? 2.675 7.251 -25.228 1.00 55.69 71 GLN A C 1
ATOM 589 O O . GLN A 1 71 ? 1.553 7.585 -25.597 1.00 55.69 71 GLN A O 1
ATOM 594 N N . ALA A 1 72 ? 3.121 7.614 -24.024 1.00 49.78 72 ALA A N 1
ATOM 595 C CA . ALA A 1 72 ? 2.595 8.803 -23.357 1.00 49.78 72 ALA A CA 1
ATOM 596 C C . ALA A 1 72 ? 3.726 9.801 -23.033 1.00 49.78 72 ALA A C 1
ATOM 598 O O . ALA A 1 72 ? 4.294 9.813 -21.946 1.00 49.78 72 ALA A O 1
ATOM 599 N N . ARG A 1 73 ? 3.976 10.704 -23.998 1.00 52.62 73 ARG A N 1
ATOM 600 C CA . ARG A 1 73 ? 4.566 12.054 -23.824 1.00 52.62 73 ARG A CA 1
ATOM 601 C C . ARG A 1 73 ? 6.084 12.196 -23.598 1.00 52.62 73 ARG A C 1
ATOM 603 O O . ARG A 1 73 ? 6.489 12.892 -22.673 1.00 52.62 73 ARG A O 1
ATOM 610 N N . SER A 1 74 ? 6.929 11.684 -24.495 1.00 52.16 74 SER A N 1
ATOM 611 C CA . SER A 1 74 ? 8.291 12.246 -24.650 1.00 52.16 74 SER A CA 1
ATOM 612 C C . SER A 1 74 ? 8.429 13.261 -25.791 1.00 52.16 74 SER A C 1
ATOM 614 O O . SER A 1 74 ? 9.391 14.019 -25.789 1.00 52.16 74 SER A O 1
ATOM 616 N N . ASP A 1 75 ? 7.465 13.344 -26.719 1.00 52.66 75 ASP A N 1
ATOM 617 C CA . ASP A 1 75 ? 7.665 14.066 -27.987 1.00 52.66 75 ASP A CA 1
ATOM 618 C C . ASP A 1 75 ? 6.553 15.094 -28.277 1.00 52.66 75 ASP A C 1
ATOM 620 O O . ASP A 1 75 ? 6.099 15.238 -29.409 1.00 52.66 75 ASP A O 1
ATOM 624 N N . GLN A 1 76 ? 6.086 15.837 -27.272 1.00 50.69 76 GLN A N 1
ATOM 625 C CA . GLN A 1 76 ? 5.659 17.208 -27.569 1.00 50.69 76 GLN A CA 1
ATOM 626 C C . GLN A 1 76 ? 6.935 18.050 -27.531 1.00 50.69 76 GLN A C 1
ATOM 628 O O . GLN A 1 76 ? 7.335 18.450 -26.436 1.00 50.69 76 GLN A O 1
ATOM 633 N N . PRO A 1 77 ? 7.617 18.318 -28.668 1.00 48.66 77 PRO A N 1
ATOM 634 C CA . PRO A 1 77 ? 8.506 19.462 -28.680 1.00 48.66 77 PRO A CA 1
ATOM 635 C C . PRO A 1 77 ? 7.619 20.647 -28.310 1.00 48.66 77 PRO A C 1
ATOM 637 O O . PRO A 1 77 ? 6.588 20.869 -28.953 1.00 48.66 77 PRO A O 1
ATOM 640 N N . ALA A 1 78 ? 7.971 21.345 -27.224 1.00 51.97 78 ALA A N 1
ATOM 641 C CA . ALA A 1 78 ? 7.425 22.658 -26.911 1.00 51.97 78 ALA A CA 1
ATOM 642 C C . ALA A 1 78 ? 7.262 23.388 -28.235 1.00 51.97 78 ALA A C 1
ATOM 644 O O . ALA A 1 78 ? 8.263 23.473 -28.942 1.00 51.97 78 ALA A O 1
ATOM 645 N N . SER A 1 79 ? 6.026 23.758 -28.600 1.00 52.91 79 SER A N 1
ATOM 646 C CA . SER A 1 79 ? 5.670 24.284 -29.915 1.00 52.91 79 SER A CA 1
ATOM 647 C C . SER A 1 79 ? 6.802 25.157 -30.420 1.00 52.91 79 SER A C 1
ATOM 649 O O . SER A 1 79 ? 6.936 26.303 -29.984 1.00 52.91 79 SER A O 1
ATOM 651 N N . ILE A 1 80 ? 7.661 24.601 -31.278 1.00 59.16 80 ILE A N 1
ATOM 652 C CA . ILE A 1 80 ? 8.693 25.394 -31.912 1.00 59.16 80 ILE A CA 1
ATOM 653 C C . ILE A 1 80 ? 7.859 26.191 -32.887 1.00 59.16 80 ILE A C 1
ATOM 655 O O . ILE A 1 80 ? 7.491 25.722 -33.961 1.00 59.16 80 ILE A O 1
ATOM 659 N N . THR A 1 81 ? 7.439 27.370 -32.443 1.00 59.56 81 THR A N 1
ATOM 660 C CA . THR A 1 81 ? 6.924 28.405 -33.315 1.00 59.56 81 THR A CA 1
ATOM 661 C C . THR A 1 81 ? 8.126 28.839 -34.131 1.00 59.56 81 THR A C 1
ATOM 663 O O . THR A 1 81 ? 8.701 29.901 -33.918 1.00 59.56 81 THR A O 1
ATOM 666 N N . THR A 1 82 ? 8.554 27.989 -35.059 1.00 58.44 82 THR A N 1
ATOM 667 C CA . THR A 1 82 ? 9.358 28.433 -36.173 1.00 58.44 82 THR A CA 1
ATOM 668 C C . THR A 1 82 ? 8.374 29.192 -37.044 1.00 58.44 82 THR A C 1
ATOM 670 O O . THR A 1 82 ? 7.806 28.664 -37.996 1.00 58.44 82 THR A O 1
ATOM 673 N N . ARG A 1 83 ? 8.109 30.450 -36.678 1.00 58.72 83 ARG A N 1
ATOM 674 C CA . ARG A 1 83 ? 7.719 31.439 -37.674 1.00 58.72 83 ARG A CA 1
ATOM 675 C C . ARG A 1 83 ? 8.925 31.550 -38.598 1.00 58.72 83 ARG A C 1
ATOM 677 O O . ARG A 1 83 ? 9.833 32.322 -38.326 1.00 58.72 83 ARG A O 1
ATOM 684 N N . LEU A 1 84 ? 8.965 30.714 -39.630 1.00 58.06 84 LEU A N 1
ATOM 685 C CA . LEU A 1 84 ? 9.717 31.021 -40.834 1.00 58.06 84 LEU A CA 1
ATOM 686 C C . LEU A 1 84 ? 8.955 32.181 -41.481 1.00 58.06 84 LEU A C 1
ATOM 688 O O . LEU A 1 84 ? 7.816 31.960 -41.909 1.00 58.06 84 LEU A O 1
ATOM 692 N N . PRO A 1 85 ? 9.482 33.417 -41.510 1.00 52.84 85 PRO A N 1
ATOM 693 C CA . PRO A 1 85 ? 8.948 34.386 -42.442 1.00 52.84 85 PRO A CA 1
ATOM 694 C C . PRO A 1 85 ? 9.234 33.837 -43.841 1.00 52.84 85 PRO A C 1
ATOM 696 O O . PRO A 1 85 ? 10.381 33.668 -44.243 1.00 52.84 85 PRO A O 1
ATOM 699 N N . VAL A 1 86 ? 8.162 33.460 -44.532 1.00 60.53 86 VAL A N 1
ATOM 700 C CA . VAL A 1 86 ? 8.172 33.248 -45.973 1.00 60.53 86 VAL A CA 1
ATOM 701 C C . VAL A 1 86 ? 8.553 34.585 -46.602 1.00 60.53 86 VAL A C 1
ATOM 703 O O . VAL A 1 86 ? 7.830 35.571 -46.463 1.00 60.53 86 VAL A O 1
ATOM 706 N N . ASP A 1 87 ? 9.719 34.647 -47.233 1.00 53.12 87 ASP A N 1
ATOM 707 C CA . ASP A 1 87 ? 10.069 35.797 -48.052 1.00 53.12 87 ASP A CA 1
ATOM 708 C C . ASP A 1 87 ? 9.078 35.867 -49.216 1.00 53.12 87 ASP A C 1
ATOM 710 O O . ASP A 1 87 ? 9.017 34.953 -50.037 1.00 53.12 87 ASP A O 1
ATOM 714 N N . SER A 1 88 ? 8.317 36.955 -49.316 1.00 50.91 88 SER A N 1
ATOM 715 C CA . SER A 1 88 ? 8.090 37.598 -50.609 1.00 50.91 88 SER A CA 1
ATOM 716 C C . SER A 1 88 ? 7.498 38.996 -50.441 1.00 50.91 88 SER A C 1
ATOM 718 O O . SER A 1 88 ? 6.383 39.175 -49.963 1.00 50.91 88 SER A O 1
ATOM 720 N N . GLN A 1 89 ? 8.275 39.949 -50.951 1.00 43.25 89 GLN A N 1
ATOM 721 C CA . GLN A 1 89 ? 7.890 41.253 -51.478 1.00 43.25 89 GLN A CA 1
ATOM 722 C C . GLN A 1 89 ? 7.537 42.403 -50.521 1.00 43.25 89 GLN A C 1
ATOM 724 O O . GLN A 1 89 ? 6.446 42.542 -49.981 1.00 43.25 89 GLN A O 1
ATOM 729 N N . SER A 1 90 ? 8.442 43.379 -50.626 1.00 48.50 90 SER A N 1
ATOM 730 C CA . SER A 1 90 ? 8.163 44.780 -50.947 1.00 48.50 90 SER A CA 1
ATOM 731 C C . SER A 1 90 ? 8.008 45.751 -49.782 1.00 48.50 90 SER A C 1
ATOM 733 O O . SER A 1 90 ? 6.985 45.833 -49.116 1.00 48.50 90 SER A O 1
ATOM 735 N N . GLY A 1 91 ? 9.028 46.602 -49.673 1.00 44.41 91 GLY A N 1
ATOM 736 C CA . GLY A 1 91 ? 8.848 47.994 -49.300 1.00 44.41 91 GLY A CA 1
ATOM 737 C C . GLY A 1 91 ? 9.668 48.430 -48.095 1.00 44.41 91 GLY A C 1
ATOM 738 O O . GLY A 1 91 ? 9.337 48.033 -46.993 1.00 44.41 91 GLY A O 1
ATOM 739 N N . GLN A 1 92 ? 10.656 49.303 -48.354 1.00 46.38 92 GLN A N 1
ATOM 740 C CA . GLN A 1 92 ? 10.892 50.573 -47.636 1.00 46.38 92 GLN A CA 1
ATOM 741 C C . GLN A 1 92 ? 11.130 50.448 -46.105 1.00 46.38 92 GLN A C 1
ATOM 743 O O . GLN A 1 92 ? 10.306 49.927 -45.380 1.00 46.38 92 GLN A O 1
ATOM 748 N N . SER A 1 93 ? 12.155 50.985 -45.448 1.00 42.34 93 SER A N 1
ATOM 749 C CA . SER A 1 93 ? 12.944 52.191 -45.670 1.00 42.34 93 SER A CA 1
ATOM 750 C C . SER A 1 93 ? 13.878 52.369 -44.452 1.00 42.34 93 SER A C 1
ATOM 752 O O . SER A 1 93 ? 13.504 51.954 -43.358 1.00 42.34 93 SER A O 1
ATOM 754 N N . LEU A 1 94 ? 14.993 53.090 -44.653 1.00 40.53 94 LEU A N 1
ATOM 755 C CA . LEU A 1 94 ? 15.807 53.853 -43.673 1.00 40.53 94 LEU A CA 1
ATOM 756 C C . LEU A 1 94 ? 16.598 53.020 -42.636 1.00 40.53 94 LEU A C 1
ATOM 758 O O . LEU A 1 94 ? 16.033 52.369 -41.770 1.00 40.53 94 LEU A O 1
ATOM 762 N N . VAL A 1 95 ? 17.932 52.894 -42.735 1.00 45.94 95 VAL A N 1
ATOM 763 C CA . VAL A 1 95 ? 18.970 53.912 -42.422 1.00 45.94 95 VAL A CA 1
ATOM 764 C C . VAL A 1 95 ? 18.687 54.604 -41.089 1.00 45.94 95 VAL A C 1
ATOM 766 O O . VAL A 1 95 ? 17.682 55.286 -41.013 1.00 45.94 95 VAL A O 1
ATOM 769 N N . TRP A 1 96 ? 19.559 54.426 -40.085 1.00 45.03 96 TRP A N 1
ATOM 770 C CA . TRP A 1 96 ? 20.316 55.495 -39.400 1.00 45.03 96 TRP A CA 1
ATOM 771 C C . TRP A 1 96 ? 21.383 54.884 -38.472 1.00 45.03 96 TRP A C 1
ATOM 773 O O . TRP A 1 96 ? 21.090 54.100 -37.572 1.00 45.03 96 TRP A O 1
ATOM 783 N N . LEU A 1 97 ? 22.641 55.237 -38.751 1.00 38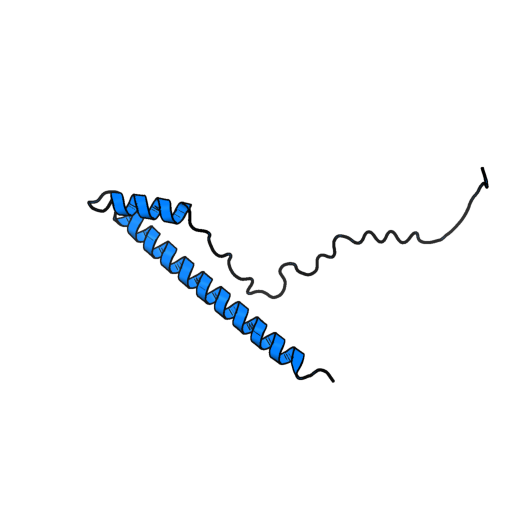.31 97 LEU A N 1
ATOM 784 C CA . LEU A 1 97 ? 23.726 55.286 -37.776 1.00 38.31 97 LEU A CA 1
ATOM 785 C C . LEU A 1 97 ? 23.520 56.558 -36.935 1.00 38.31 97 LEU A C 1
ATOM 787 O O . LEU A 1 97 ? 23.348 57.620 -37.537 1.00 38.31 97 LEU A O 1
ATOM 791 N N . TRP A 1 98 ? 23.659 56.408 -35.611 1.00 52.78 98 TRP A N 1
ATOM 792 C CA . TRP A 1 98 ? 23.523 57.403 -34.528 1.00 52.78 98 TRP A CA 1
ATOM 793 C C . TRP A 1 98 ? 22.101 57.811 -34.136 1.00 52.78 98 TRP A C 1
ATOM 795 O O . TRP A 1 98 ? 21.314 58.223 -35.012 1.00 52.78 98 TRP A O 1
#